Protein AF-A0A2K8P602-F1 (afdb_monomer_lite)

Secondary structure (DSSP, 8-state):
-PPPPPPPPPPPP---PPPPP------------GGG-SSSB---GGGT---B-----HHHHHHHHHTTS---HHHHHHHHHHHHHSTTGGGTT--

Organism: NCBI:txid58340

Structure (mmCIF, N/CA/C/O backbone):
data_AF-A0A2K8P602-F1
#
_entry.id   AF-A0A2K8P602-F1
#
loop_
_atom_site.group_PDB
_atom_site.id
_atom_site.type_symbol
_atom_site.label_atom_id
_atom_site.label_alt_id
_atom_site.label_comp_id
_atom_site.label_asym_id
_atom_site.label_entity_id
_atom_site.label_seq_id
_atom_site.pdbx_PDB_ins_code
_atom_site.Cartn_x
_atom_site.Cartn_y
_atom_site.Cartn_z
_atom_site.occupancy
_atom_site.B_iso_or_equiv
_atom_site.auth_seq_id
_atom_site.auth_comp_id
_atom_site.auth_asym_id
_atom_site.auth_atom_id
_atom_site.pdbx_PDB_model_num
ATOM 1 N N . MET A 1 1 ? -27.804 -16.269 60.936 1.00 58.19 1 MET A N 1
ATOM 2 C CA . MET A 1 1 ? -26.819 -15.262 60.486 1.00 58.19 1 MET A CA 1
ATOM 3 C C . MET A 1 1 ? -26.726 -15.354 58.967 1.00 58.19 1 MET A C 1
ATOM 5 O O . MET A 1 1 ? -26.292 -16.383 58.471 1.00 58.19 1 MET A O 1
ATOM 9 N N . ARG A 1 2 ? -27.264 -14.377 58.222 1.00 56.38 2 ARG A N 1
ATOM 10 C CA . ARG A 1 2 ? -27.201 -14.381 56.747 1.00 56.38 2 ARG A CA 1
ATOM 11 C C . ARG A 1 2 ? -25.874 -13.758 56.291 1.00 56.38 2 ARG A C 1
ATOM 13 O O . ARG A 1 2 ? -25.471 -12.766 56.895 1.00 56.38 2 ARG A O 1
ATOM 20 N N . PRO A 1 3 ? -25.203 -14.313 55.268 1.00 64.44 3 PRO A N 1
ATOM 21 C CA . PRO A 1 3 ? -23.964 -13.744 54.754 1.00 64.44 3 PRO A CA 1
ATOM 22 C C . PRO A 1 3 ? -24.227 -12.371 54.127 1.00 64.44 3 PRO A C 1
ATOM 24 O O . PRO A 1 3 ? -25.267 -12.151 53.502 1.00 64.44 3 PRO A O 1
ATOM 27 N N . ALA A 1 4 ? -23.285 -11.448 54.325 1.00 76.06 4 ALA A N 1
ATOM 28 C CA . ALA A 1 4 ? -23.347 -10.110 53.754 1.00 76.06 4 ALA A CA 1
ATOM 29 C C . ALA A 1 4 ? -23.270 -10.171 52.214 1.00 76.06 4 ALA A C 1
ATOM 31 O O . ALA A 1 4 ? -22.557 -11.021 51.671 1.00 76.06 4 ALA A O 1
ATOM 32 N N . PRO A 1 5 ? -23.994 -9.293 51.497 1.00 73.06 5 PRO A N 1
ATOM 33 C CA . PRO A 1 5 ? -23.966 -9.260 50.041 1.00 73.06 5 PRO A CA 1
ATOM 34 C C . PRO A 1 5 ? -22.569 -8.896 49.524 1.00 73.06 5 PRO A C 1
ATOM 36 O O . PRO A 1 5 ? -21.886 -8.035 50.081 1.00 73.06 5 PRO A O 1
ATOM 39 N N . ALA A 1 6 ? -22.152 -9.561 48.446 1.00 76.44 6 ALA A N 1
ATOM 40 C CA . ALA A 1 6 ? -20.863 -9.314 47.814 1.00 76.44 6 ALA A CA 1
ATOM 41 C C . ALA A 1 6 ? -20.797 -7.881 47.242 1.00 76.44 6 ALA A C 1
ATOM 43 O O . ALA A 1 6 ? -21.793 -7.398 46.692 1.00 76.44 6 ALA A O 1
ATOM 44 N N . PRO A 1 7 ? -19.642 -7.199 47.340 1.00 78.50 7 PRO A N 1
ATOM 45 C CA . PRO A 1 7 ? -19.495 -5.840 46.836 1.00 78.50 7 PRO A CA 1
ATOM 46 C C . PRO A 1 7 ? -19.644 -5.786 45.304 1.00 78.50 7 PRO A C 1
ATOM 48 O O . PRO A 1 7 ? -19.320 -6.757 44.610 1.00 78.50 7 PRO A O 1
ATOM 51 N N . PRO A 1 8 ? -20.103 -4.650 44.747 1.00 76.56 8 PRO A N 1
ATOM 52 C CA . PRO A 1 8 ? -20.261 -4.495 43.306 1.00 76.56 8 PRO A CA 1
ATOM 53 C C . PRO A 1 8 ? -18.908 -4.624 42.592 1.00 76.56 8 PRO A C 1
ATOM 55 O O . PRO A 1 8 ? -17.913 -4.008 42.981 1.00 76.56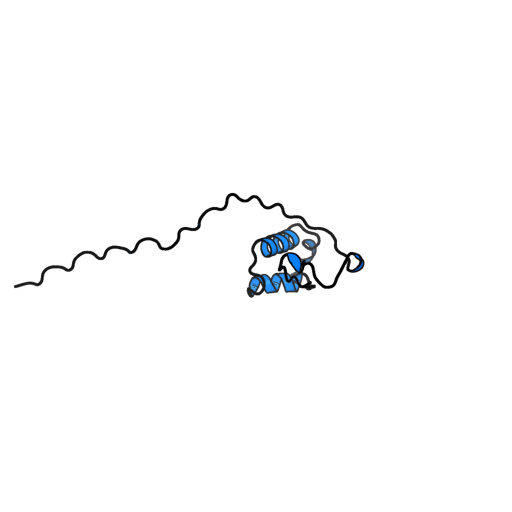 8 PRO A O 1
ATOM 58 N N . ARG A 1 9 ? -18.867 -5.420 41.515 1.00 80.25 9 ARG A N 1
ATOM 59 C CA . ARG A 1 9 ? -17.667 -5.577 40.681 1.00 80.25 9 ARG A CA 1
ATOM 60 C C . ARG A 1 9 ? -17.372 -4.256 39.963 1.00 80.25 9 ARG A C 1
ATOM 62 O O . ARG A 1 9 ? -18.190 -3.785 39.176 1.00 80.25 9 ARG A O 1
ATOM 69 N N . ARG A 1 10 ? -16.198 -3.663 40.210 1.00 79.75 10 ARG A N 1
ATOM 70 C CA . ARG A 1 10 ? -15.714 -2.506 39.440 1.00 79.75 10 ARG A CA 1
ATOM 71 C C . ARG A 1 10 ? -15.435 -2.943 38.003 1.00 79.75 10 ARG A C 1
ATOM 73 O O . ARG A 1 10 ? -14.735 -3.927 37.777 1.00 79.75 10 ARG A O 1
ATOM 80 N N . ARG A 1 11 ? -15.992 -2.211 37.038 1.00 70.06 11 ARG A N 1
ATOM 81 C CA . ARG A 1 11 ? -15.710 -2.408 35.613 1.00 70.06 11 ARG A CA 1
ATOM 82 C C . ARG A 1 11 ? -14.231 -2.065 35.360 1.00 70.06 11 ARG A C 1
ATOM 84 O O . ARG A 1 11 ? -13.794 -1.020 35.848 1.00 70.06 11 ARG A O 1
ATOM 91 N N . PRO A 1 12 ? -13.456 -2.908 34.655 1.00 72.81 12 PRO A N 1
ATOM 92 C CA . PRO A 1 12 ? -12.075 -2.575 34.320 1.00 72.81 12 PRO A CA 1
ATOM 93 C C . PRO A 1 1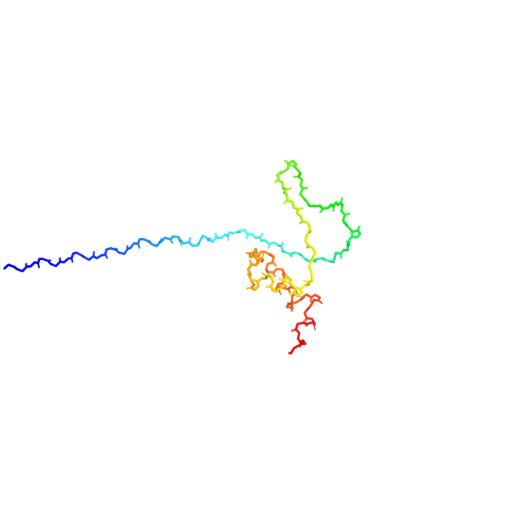2 ? -12.030 -1.324 33.423 1.00 72.81 12 PRO A C 1
ATOM 95 O O . PRO A 1 12 ? -12.974 -1.099 32.654 1.00 72.81 12 PRO A O 1
ATOM 98 N N . PRO A 1 13 ? -10.975 -0.495 33.527 1.00 69.00 13 PRO A N 1
ATOM 99 C CA . PRO A 1 13 ? -10.816 0.676 32.671 1.00 69.00 13 PRO A CA 1
ATOM 100 C C . PRO A 1 13 ? -10.746 0.249 31.194 1.00 69.00 13 PRO A C 1
ATOM 102 O O . PRO A 1 13 ? -10.233 -0.835 30.902 1.00 69.00 13 PRO A O 1
ATOM 105 N N . PRO A 1 14 ? -11.265 1.063 30.256 1.00 72.81 14 PRO A N 1
ATOM 106 C CA . PRO A 1 14 ? -11.172 0.760 28.833 1.00 72.81 14 PRO A CA 1
ATOM 107 C C . PRO A 1 14 ? -9.694 0.671 28.434 1.00 72.81 14 PRO A C 1
ATOM 109 O O . PRO A 1 14 ? -8.958 1.654 28.506 1.00 72.81 14 PRO A O 1
ATOM 112 N N . GLN A 1 15 ? -9.254 -0.523 28.046 1.00 68.62 15 GLN A N 1
ATOM 113 C CA . GLN A 1 15 ? -7.902 -0.749 27.548 1.00 68.62 15 GLN A CA 1
ATOM 114 C C . GLN A 1 15 ? -7.845 -0.274 26.091 1.00 68.62 15 GLN A C 1
ATOM 116 O O . GLN A 1 15 ? -8.427 -0.908 25.219 1.00 68.62 15 GLN A O 1
ATOM 121 N N . GLY A 1 16 ? -7.156 0.845 25.850 1.00 65.00 16 GLY A N 1
ATOM 122 C CA . GLY A 1 16 ? -6.770 1.306 24.512 1.00 65.00 16 GLY A CA 1
ATOM 123 C C . GLY A 1 16 ? -7.858 2.063 23.747 1.00 65.00 16 GLY A C 1
ATOM 124 O O . GLY A 1 16 ? -8.660 1.477 23.030 1.00 65.00 16 GLY A O 1
ATOM 125 N N . GLY A 1 17 ? -7.849 3.393 23.842 1.00 69.56 17 GLY A N 1
ATOM 126 C CA . GLY A 1 17 ? -8.541 4.242 22.870 1.00 69.56 17 GLY A CA 1
ATOM 127 C C . GLY A 1 17 ? -7.657 4.471 21.644 1.00 69.56 17 GLY A C 1
ATOM 128 O O . GLY A 1 17 ? -6.486 4.823 21.804 1.00 69.56 17 GLY A O 1
ATOM 129 N N . THR A 1 18 ? -8.205 4.306 20.437 1.00 74.19 18 THR A N 1
ATOM 130 C CA . THR A 1 18 ? -7.547 4.707 19.185 1.00 74.19 18 THR A CA 1
ATOM 131 C C . THR A 1 18 ? -7.164 6.182 19.273 1.00 74.19 18 THR A C 1
ATOM 133 O O . THR A 1 18 ? -8.018 7.043 19.486 1.00 74.19 18 THR A O 1
ATOM 136 N N . LYS A 1 19 ? -5.871 6.486 19.151 1.00 78.56 19 LYS A N 1
ATOM 137 C CA . LYS A 1 19 ? -5.395 7.869 19.096 1.00 78.56 19 LYS A CA 1
ATOM 138 C C . LYS A 1 19 ? -5.600 8.396 17.672 1.00 78.56 19 LYS A C 1
ATOM 140 O O . LYS A 1 19 ? -5.181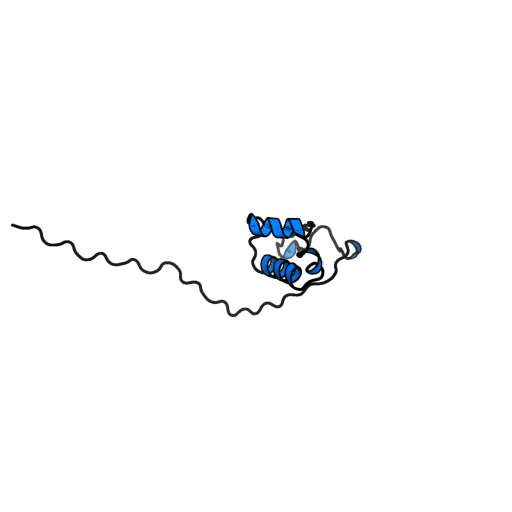 7.718 16.735 1.00 78.56 19 LYS A O 1
ATOM 145 N N . PRO A 1 20 ? -6.233 9.566 17.484 1.00 79.88 20 PRO A N 1
ATOM 146 C CA . PRO A 1 20 ? -6.301 10.180 16.168 1.00 79.88 20 PRO A CA 1
ATOM 147 C C . PRO A 1 20 ? -4.900 10.633 15.745 1.00 79.88 20 PRO A C 1
ATOM 149 O O . PRO A 1 20 ? -4.155 11.189 16.553 1.00 79.88 20 PRO A O 1
ATOM 152 N N . VAL A 1 21 ? -4.553 10.403 14.482 1.00 85.06 21 VAL A N 1
ATOM 153 C CA . VAL A 1 21 ? -3.349 10.962 13.854 1.00 85.06 21 VAL A CA 1
ATOM 154 C C . VAL A 1 21 ? -3.719 12.258 13.131 1.00 85.06 21 VAL A C 1
ATOM 156 O O . VAL A 1 21 ? -4.796 12.355 12.546 1.00 85.06 21 VAL A O 1
ATOM 159 N N . THR A 1 22 ? -2.853 13.270 13.190 1.00 92.25 22 THR A N 1
ATOM 160 C CA . THR A 1 22 ? -3.025 14.553 12.474 1.00 92.25 22 THR A CA 1
ATOM 161 C C . THR A 1 22 ? -2.228 14.617 11.170 1.00 92.25 22 THR A C 1
ATOM 163 O O . THR A 1 22 ? -2.276 15.624 10.462 1.00 92.25 22 THR A O 1
ATOM 166 N N . GLU A 1 23 ? -1.488 13.554 10.857 1.00 91.44 23 GLU A N 1
ATOM 167 C CA . GLU A 1 23 ? -0.678 13.444 9.652 1.00 91.44 23 GLU A CA 1
ATOM 168 C C . GLU A 1 23 ? -1.544 13.543 8.391 1.00 91.44 23 GLU A C 1
ATOM 170 O O . GLU A 1 23 ? -2.625 12.955 8.297 1.00 91.44 23 GLU A O 1
ATOM 175 N N . ARG A 1 24 ? -1.061 14.307 7.408 1.00 92.06 24 ARG A N 1
ATOM 176 C CA . ARG A 1 24 ? -1.697 14.444 6.097 1.00 92.06 24 ARG A CA 1
ATOM 177 C C . ARG A 1 24 ? -0.849 13.699 5.081 1.00 92.06 24 ARG A C 1
ATOM 179 O O . ARG A 1 24 ? 0.283 14.087 4.820 1.00 92.06 24 ARG A O 1
ATOM 186 N N . LEU A 1 25 ? -1.426 12.658 4.495 1.00 91.62 25 LEU A N 1
ATOM 187 C CA . LEU A 1 25 ? -0.806 11.886 3.426 1.00 91.62 25 LEU A CA 1
ATOM 188 C C . LEU A 1 25 ? -1.370 12.325 2.075 1.00 91.62 25 LEU A C 1
ATOM 190 O O . LEU A 1 25 ? -2.581 12.481 1.911 1.00 91.62 25 LEU A O 1
ATOM 194 N N . HIS A 1 26 ? -0.483 12.493 1.100 1.00 93.88 26 HIS A N 1
ATOM 195 C CA . HIS A 1 26 ? -0.842 12.747 -0.290 1.00 93.88 26 HIS A CA 1
ATOM 196 C C . HIS A 1 26 ? -0.455 11.533 -1.127 1.00 93.88 26 HIS A C 1
ATOM 198 O O . HIS A 1 26 ? 0.695 11.101 -1.109 1.00 93.88 26 HIS A O 1
ATOM 204 N N . PHE A 1 27 ? -1.420 10.984 -1.860 1.00 92.88 27 PHE A N 1
ATOM 205 C CA . PHE A 1 27 ? -1.222 9.792 -2.674 1.00 92.88 27 PHE A CA 1
ATOM 206 C C . PHE A 1 27 ? -1.174 10.144 -4.157 1.00 92.88 27 PHE A C 1
ATOM 208 O O . PHE A 1 27 ? -1.990 10.926 -4.647 1.00 92.88 27 PHE A O 1
ATOM 215 N N . TYR A 1 28 ? -0.255 9.506 -4.876 1.00 90.69 28 TYR A N 1
ATOM 216 C CA . TYR A 1 28 ? -0.057 9.697 -6.308 1.00 90.69 28 TYR A CA 1
ATOM 217 C C . TYR A 1 28 ? -0.021 8.341 -7.010 1.00 90.69 28 TYR A C 1
ATOM 219 O O . TYR A 1 28 ? 0.421 7.346 -6.442 1.00 90.69 28 TYR A O 1
ATOM 227 N N . ALA A 1 29 ? -0.492 8.309 -8.254 1.00 88.62 29 ALA A N 1
ATOM 228 C CA . ALA A 1 29 ? -0.413 7.143 -9.124 1.00 88.62 29 ALA A CA 1
ATOM 229 C C . ALA A 1 29 ? 0.155 7.581 -10.475 1.00 88.62 29 ALA A C 1
ATOM 231 O O . ALA A 1 29 ? -0.279 8.590 -11.033 1.00 88.62 29 ALA A O 1
ATOM 232 N N . ALA A 1 30 ? 1.107 6.817 -10.999 1.00 88.44 30 ALA A N 1
ATOM 233 C CA . ALA A 1 30 ? 1.776 7.100 -12.260 1.00 88.44 30 ALA A CA 1
ATOM 234 C C . ALA A 1 30 ? 1.889 5.826 -13.097 1.00 88.44 30 ALA A C 1
ATOM 236 O O . ALA A 1 30 ? 1.831 4.709 -12.579 1.00 88.44 30 ALA A O 1
ATOM 237 N N . ARG A 1 31 ? 2.052 5.996 -14.411 1.00 87.62 31 ARG A N 1
ATOM 238 C CA . ARG A 1 31 ? 2.400 4.874 -15.281 1.00 87.62 31 ARG A CA 1
ATOM 239 C C . ARG A 1 31 ? 3.843 4.479 -15.014 1.00 87.62 31 ARG A C 1
ATOM 241 O O . ARG A 1 31 ? 4.711 5.333 -14.878 1.00 87.62 31 ARG A O 1
ATOM 248 N N . TYR A 1 32 ? 4.067 3.180 -14.992 1.00 86.38 32 TYR A N 1
ATOM 249 C CA . TYR A 1 32 ? 5.361 2.582 -14.748 1.00 86.38 32 TYR A CA 1
ATOM 250 C C . TYR A 1 32 ? 5.743 1.687 -15.931 1.00 86.38 32 TYR A C 1
ATOM 252 O O . TYR A 1 32 ? 4.879 1.024 -16.510 1.00 86.38 32 TYR A O 1
ATOM 260 N N . THR A 1 33 ? 7.026 1.674 -16.291 1.00 87.38 33 THR A N 1
ATOM 261 C CA . THR A 1 33 ? 7.605 0.713 -17.235 1.00 87.38 33 THR A CA 1
ATOM 262 C C . THR A 1 33 ? 8.881 0.117 -16.632 1.00 87.38 33 THR A C 1
ATOM 264 O O . THR A 1 33 ? 9.620 0.836 -15.954 1.00 87.38 33 THR A O 1
ATOM 267 N N . PRO A 1 34 ? 9.201 -1.165 -16.898 1.00 85.62 34 PRO A N 1
ATOM 268 C CA . PRO A 1 34 ? 10.427 -1.788 -16.391 1.00 85.62 34 PRO A CA 1
ATOM 269 C C . PRO A 1 34 ? 11.713 -1.058 -16.795 1.00 85.62 34 PRO A C 1
ATOM 271 O O . PRO A 1 34 ? 12.683 -1.064 -16.046 1.00 85.62 34 PRO A O 1
ATOM 274 N N . ALA A 1 35 ? 11.704 -0.376 -17.945 1.00 87.50 35 ALA A N 1
ATOM 275 C CA . ALA A 1 35 ? 12.827 0.429 -18.425 1.00 87.50 35 ALA A CA 1
ATOM 276 C C . ALA A 1 35 ? 13.168 1.626 -17.516 1.00 87.50 35 ALA A C 1
ATOM 278 O O . ALA A 1 35 ? 14.264 2.163 -17.614 1.00 87.50 35 ALA A O 1
ATOM 279 N N . GLY A 1 36 ? 12.250 2.044 -16.638 1.00 82.50 36 GLY A N 1
ATOM 280 C CA . GLY A 1 36 ? 12.484 3.103 -15.656 1.00 82.50 36 GLY A CA 1
ATOM 281 C C . GLY A 1 36 ? 13.150 2.636 -14.355 1.00 82.50 36 GLY A C 1
ATOM 282 O O . GLY A 1 36 ? 13.243 3.430 -13.424 1.00 82.50 36 GLY A O 1
ATOM 283 N N . ARG A 1 37 ? 13.560 1.363 -14.236 1.00 83.12 37 ARG A N 1
ATOM 284 C CA . ARG A 1 37 ? 14.244 0.845 -13.036 1.00 83.12 37 ARG A CA 1
ATOM 285 C C . ARG A 1 37 ? 15.695 1.303 -12.960 1.00 83.12 37 ARG A C 1
ATOM 287 O O . ARG A 1 37 ? 16.412 1.256 -13.954 1.00 83.12 37 ARG A O 1
ATOM 294 N N . THR A 1 38 ? 16.141 1.629 -11.752 1.00 83.38 38 THR A N 1
ATOM 295 C CA . THR A 1 38 ? 17.544 1.940 -11.432 1.00 83.38 38 THR A CA 1
ATOM 296 C C . THR A 1 38 ? 18.273 0.792 -10.722 1.00 83.38 38 THR A C 1
ATOM 298 O O . THR A 1 38 ? 19.493 0.837 -10.613 1.00 83.38 38 THR A O 1
ATOM 301 N N . GLY A 1 39 ? 17.559 -0.249 -10.275 1.00 80.69 39 GLY A N 1
ATOM 302 C CA . GLY A 1 39 ? 18.121 -1.399 -9.561 1.00 80.69 39 GLY A CA 1
ATOM 303 C C . GLY A 1 39 ? 17.099 -2.517 -9.322 1.00 80.69 39 GLY A C 1
ATOM 304 O O . GLY A 1 39 ? 15.962 -2.444 -9.798 1.00 80.69 39 GLY A O 1
ATOM 305 N N . SER A 1 40 ? 17.516 -3.564 -8.604 1.00 78.94 40 SER A N 1
ATOM 306 C CA . SER A 1 40 ? 16.673 -4.712 -8.218 1.00 78.94 40 SER A CA 1
ATOM 307 C C . SER A 1 40 ? 15.790 -4.456 -6.992 1.00 78.94 40 SER A C 1
ATOM 309 O O . SER A 1 40 ? 14.823 -5.185 -6.790 1.00 78.94 40 SER A O 1
ATOM 311 N N . GLY A 1 41 ? 16.106 -3.424 -6.208 1.00 82.19 41 GLY A N 1
ATOM 312 C CA . GLY A 1 41 ? 15.387 -2.999 -5.008 1.00 82.1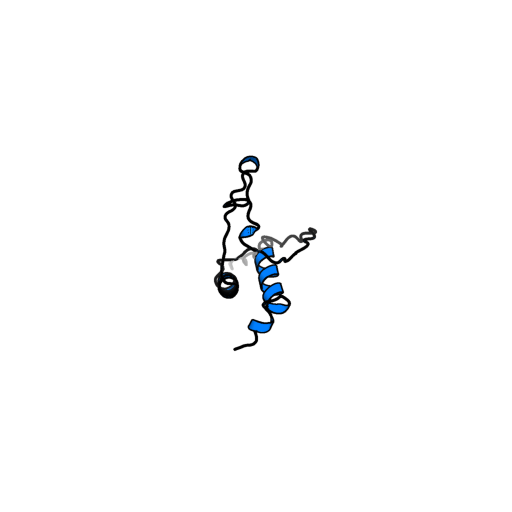9 41 GLY A CA 1
ATOM 313 C C . GLY A 1 41 ? 15.208 -1.481 -4.967 1.00 82.19 41 GLY A C 1
ATOM 314 O O . GLY A 1 41 ? 15.561 -0.782 -5.922 1.00 82.19 41 GLY A O 1
ATOM 315 N N . GLY A 1 42 ? 14.635 -0.979 -3.874 1.00 78.88 42 GLY A N 1
ATOM 316 C CA . GLY A 1 42 ? 14.383 0.456 -3.675 1.00 78.88 42 GLY A CA 1
ATOM 317 C C . GLY A 1 42 ? 15.060 1.088 -2.458 1.00 78.88 42 GLY A C 1
ATOM 318 O O . GLY A 1 42 ? 15.010 2.308 -2.337 1.00 78.88 42 GLY A O 1
ATOM 319 N N . GLY A 1 43 ? 15.645 0.283 -1.570 1.00 79.56 43 GLY A N 1
ATOM 320 C CA . GLY A 1 43 ? 16.214 0.745 -0.306 1.00 79.56 43 GLY A CA 1
ATOM 321 C C . GLY A 1 43 ? 17.675 1.168 -0.433 1.00 79.56 43 GLY A C 1
ATOM 322 O O . GLY A 1 43 ? 18.388 0.724 -1.338 1.00 79.56 43 GLY A O 1
ATOM 323 N N . LEU A 1 44 ? 18.113 2.033 0.478 1.00 78.38 44 LEU A N 1
ATOM 324 C CA . LEU A 1 44 ? 19.520 2.373 0.670 1.00 78.38 44 LEU A CA 1
ATOM 325 C C . LEU A 1 44 ? 20.063 1.564 1.850 1.00 78.38 44 LEU A C 1
ATOM 327 O O . LEU A 1 44 ? 19.530 1.646 2.956 1.00 78.38 44 LEU A O 1
ATOM 331 N N . GLU A 1 45 ? 21.149 0.815 1.630 1.00 78.06 45 GLU A N 1
ATOM 332 C CA . GLU A 1 45 ? 21.789 0.021 2.691 1.00 78.06 45 GLU A CA 1
ATOM 333 C C . GLU A 1 45 ? 22.206 0.893 3.888 1.00 78.06 45 GLU A C 1
ATOM 335 O O . GLU A 1 45 ? 22.093 0.464 5.035 1.00 78.06 45 GLU A O 1
ATOM 340 N N . GLU A 1 46 ? 22.631 2.136 3.629 1.00 81.56 46 GLU A N 1
ATOM 341 C CA . GLU A 1 46 ? 23.045 3.098 4.660 1.00 81.56 46 GLU A CA 1
ATOM 342 C C . GLU A 1 46 ? 21.892 3.530 5.584 1.00 81.56 46 GLU A C 1
ATOM 344 O O . GLU A 1 46 ? 22.127 3.798 6.762 1.00 81.56 46 GLU A O 1
ATOM 349 N N . ASP A 1 47 ? 20.652 3.525 5.084 1.00 83.56 47 ASP A N 1
ATOM 350 C CA . ASP A 1 47 ? 19.447 3.877 5.848 1.00 83.56 47 ASP A CA 1
ATOM 351 C C . ASP A 1 47 ? 18.809 2.652 6.534 1.00 83.56 47 ASP A C 1
ATOM 353 O O . ASP A 1 47 ? 17.818 2.776 7.258 1.00 83.56 47 ASP A O 1
ATOM 357 N N . GLY A 1 48 ? 19.377 1.456 6.330 1.00 83.44 48 GLY A N 1
ATOM 358 C CA . GLY A 1 48 ? 18.836 0.200 6.851 1.00 83.44 48 GLY A CA 1
ATOM 359 C C . GLY A 1 48 ? 17.508 -0.210 6.206 1.00 83.44 48 GLY A C 1
ATOM 360 O O . GLY A 1 48 ? 16.749 -0.974 6.806 1.00 83.44 48 GLY A O 1
ATOM 361 N N . GLU A 1 49 ? 17.207 0.304 5.010 1.00 83.06 49 GLU A N 1
ATOM 362 C CA . GLU A 1 49 ? 15.997 -0.033 4.264 1.00 83.06 49 GLU A CA 1
ATOM 363 C C . GLU A 1 49 ? 16.232 -1.251 3.364 1.00 83.06 49 GLU A C 1
ATOM 365 O O . GLU A 1 49 ? 17.003 -1.196 2.407 1.00 83.06 49 GLU A O 1
ATOM 370 N N . ASP A 1 50 ? 15.517 -2.341 3.638 1.00 84.19 50 ASP A N 1
ATOM 371 C CA . ASP A 1 50 ? 15.470 -3.528 2.782 1.00 84.19 50 ASP A CA 1
ATOM 372 C C . ASP A 1 50 ? 14.142 -3.538 2.011 1.00 84.19 50 ASP A C 1
ATOM 374 O O . ASP A 1 50 ? 13.070 -3.762 2.584 1.00 84.19 50 ASP A O 1
ATOM 378 N N . ILE A 1 51 ? 14.193 -3.183 0.723 1.00 86.12 51 ILE A N 1
ATOM 379 C CA . ILE A 1 51 ? 13.002 -2.996 -0.116 1.00 86.12 51 ILE A CA 1
ATOM 380 C C . ILE A 1 51 ? 13.119 -3.824 -1.388 1.00 86.12 51 ILE A C 1
ATOM 382 O O . ILE A 1 51 ? 13.829 -3.453 -2.329 1.00 86.12 51 ILE A O 1
ATOM 386 N N . ASP A 1 52 ? 12.299 -4.866 -1.449 1.00 86.88 52 ASP A N 1
ATOM 387 C CA . ASP A 1 52 ? 12.096 -5.693 -2.631 1.00 86.88 52 ASP A CA 1
ATOM 388 C C . ASP A 1 52 ? 11.028 -5.130 -3.574 1.00 86.88 52 ASP A C 1
ATOM 390 O O . ASP A 1 52 ? 10.015 -4.55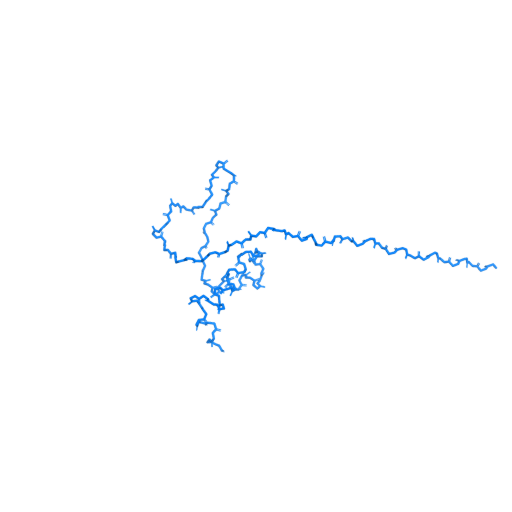1 -3.166 1.00 86.88 52 ASP A O 1
ATOM 394 N N . ILE A 1 53 ? 11.214 -5.377 -4.872 1.00 87.62 53 ILE A N 1
ATOM 395 C CA . ILE A 1 53 ? 10.224 -5.043 -5.896 1.00 87.62 53 ILE A CA 1
ATOM 396 C C . ILE A 1 53 ? 9.291 -6.235 -6.127 1.00 87.62 53 ILE A C 1
ATOM 398 O O . ILE A 1 53 ? 9.717 -7.310 -6.547 1.00 87.62 53 ILE A O 1
ATOM 402 N N . LEU A 1 54 ? 7.986 -6.016 -5.943 1.00 88.81 54 LEU A N 1
ATOM 403 C CA . LEU A 1 54 ? 6.948 -7.013 -6.197 1.00 88.81 54 LEU A CA 1
ATOM 404 C C . LEU A 1 54 ? 6.041 -6.590 -7.362 1.00 88.81 54 LEU A C 1
ATOM 406 O O . LEU A 1 54 ? 5.223 -5.682 -7.229 1.00 88.81 54 LEU A O 1
ATOM 410 N N . GLU A 1 55 ? 6.131 -7.292 -8.493 1.00 90.94 55 GLU A N 1
ATOM 411 C CA . GLU A 1 55 ? 5.191 -7.147 -9.611 1.00 90.94 55 GLU A CA 1
ATOM 412 C C . GLU A 1 55 ? 4.083 -8.201 -9.523 1.00 90.94 55 GLU A C 1
ATOM 414 O O . GLU A 1 55 ? 4.352 -9.403 -9.481 1.00 90.94 55 GLU A O 1
ATOM 419 N N . ARG A 1 56 ? 2.819 -7.765 -9.507 1.00 91.56 56 ARG A N 1
ATOM 420 C CA . ARG A 1 56 ? 1.649 -8.654 -9.500 1.00 91.56 56 ARG A CA 1
ATOM 421 C C . ARG A 1 56 ? 0.584 -8.165 -10.476 1.00 91.56 56 ARG A C 1
ATOM 423 O O . ARG A 1 56 ? 0.420 -6.951 -10.626 1.00 91.56 56 ARG A O 1
ATOM 430 N N . PRO A 1 57 ? -0.188 -9.079 -11.090 1.00 93.94 57 PRO A N 1
ATOM 431 C CA . PRO A 1 57 ? -1.428 -8.710 -11.755 1.00 93.94 57 PRO A CA 1
ATOM 432 C C . PRO A 1 57 ? -2.338 -7.920 -10.808 1.00 93.94 57 PRO A C 1
ATOM 434 O O . PRO A 1 57 ? -2.438 -8.223 -9.618 1.00 93.94 57 PRO A O 1
ATOM 437 N N . PHE A 1 58 ? -3.029 -6.910 -11.338 1.00 93.50 58 PHE A N 1
ATOM 438 C CA . PHE A 1 58 ? -3.868 -6.022 -10.527 1.00 93.50 58 PHE A CA 1
ATOM 439 C C . PHE A 1 58 ? -4.979 -6.778 -9.774 1.00 93.50 58 PHE A C 1
ATOM 441 O O . PHE A 1 58 ? -5.246 -6.500 -8.606 1.00 93.50 58 PHE A O 1
ATOM 448 N N . THR A 1 59 ? -5.593 -7.774 -10.417 1.00 95.00 59 THR A N 1
ATOM 449 C CA . THR A 1 59 ? -6.624 -8.634 -9.812 1.00 95.00 59 THR A CA 1
ATOM 450 C C . THR A 1 59 ? -6.088 -9.451 -8.641 1.00 95.00 59 THR A C 1
ATOM 452 O O . THR A 1 59 ? -6.775 -9.594 -7.631 1.00 95.00 59 THR A O 1
ATOM 455 N N . ASP A 1 60 ? -4.848 -9.930 -8.739 1.00 96.81 60 ASP A N 1
ATOM 456 C CA . ASP A 1 60 ? -4.206 -10.715 -7.684 1.00 96.81 60 ASP A CA 1
ATOM 457 C C . ASP A 1 60 ? -3.909 -9.832 -6.474 1.00 96.81 60 ASP A C 1
ATOM 459 O O . ASP A 1 60 ? -4.176 -10.230 -5.343 1.00 96.81 60 ASP A O 1
ATOM 463 N N . ALA A 1 61 ? -3.442 -8.600 -6.700 1.00 96.56 61 ALA A N 1
ATOM 464 C CA . ALA A 1 61 ? -3.250 -7.624 -5.630 1.00 96.56 61 ALA A CA 1
ATOM 465 C C . ALA A 1 61 ? -4.570 -7.309 -4.894 1.00 96.56 61 ALA A C 1
ATOM 467 O O . ALA A 1 61 ? -4.586 -7.223 -3.668 1.00 96.56 61 ALA A O 1
ATOM 468 N N . LEU A 1 62 ? -5.700 -7.208 -5.607 1.00 96.38 62 LEU A N 1
ATOM 469 C CA . LEU A 1 62 ? -7.017 -7.053 -4.971 1.00 96.38 62 LEU A CA 1
ATOM 470 C C . LEU A 1 62 ? -7.435 -8.295 -4.166 1.00 96.38 62 LEU A C 1
ATOM 472 O O . LEU A 1 62 ? -8.034 -8.153 -3.097 1.00 96.38 62 LEU A O 1
ATOM 476 N N . ALA A 1 63 ? -7.118 -9.503 -4.638 1.00 97.38 63 ALA A N 1
ATOM 477 C CA . ALA A 1 63 ? -7.352 -10.732 -3.880 1.00 97.38 63 ALA A CA 1
ATOM 478 C C . ALA A 1 63 ? -6.485 -10.792 -2.608 1.00 97.38 63 ALA A C 1
ATOM 480 O O . ALA A 1 63 ? -6.991 -11.156 -1.549 1.00 97.38 63 ALA A O 1
ATOM 481 N N . MET A 1 64 ? -5.230 -10.335 -2.686 1.00 98.00 64 MET A N 1
ATOM 482 C CA . MET A 1 64 ? -4.308 -10.254 -1.547 1.00 98.00 64 MET A CA 1
ATOM 483 C C . MET A 1 64 ? -4.788 -9.303 -0.440 1.00 98.00 64 MET A C 1
ATOM 485 O O . MET A 1 64 ? -4.459 -9.501 0.726 1.00 98.00 64 MET A O 1
ATOM 489 N N . ILE A 1 65 ? -5.587 -8.280 -0.766 1.00 97.69 65 ILE A N 1
ATOM 490 C CA . ILE A 1 65 ? -6.254 -7.456 0.258 1.00 97.69 65 ILE A CA 1
ATOM 491 C C . ILE A 1 65 ? -7.298 -8.289 1.013 1.00 97.69 65 ILE A C 1
ATOM 493 O O . ILE A 1 65 ? -7.400 -8.204 2.233 1.00 97.69 65 ILE A O 1
ATOM 497 N N . ARG A 1 66 ? -8.089 -9.098 0.295 1.00 96.44 66 ARG A N 1
ATOM 498 C CA . ARG A 1 66 ? -9.187 -9.885 0.883 1.00 96.44 66 ARG A CA 1
ATOM 499 C C . ARG A 1 66 ? -8.684 -11.008 1.783 1.00 96.44 66 ARG A C 1
ATOM 501 O O . ARG A 1 66 ? -9.319 -11.292 2.792 1.00 96.44 66 ARG A O 1
ATOM 508 N N . ASP A 1 67 ? -7.575 -11.642 1.410 1.00 97.06 67 ASP A N 1
ATOM 509 C CA . ASP A 1 67 ? -6.966 -12.726 2.190 1.00 97.06 67 ASP A CA 1
ATOM 510 C C . ASP A 1 67 ? -5.950 -12.245 3.244 1.00 97.06 67 ASP A C 1
ATOM 512 O O . ASP A 1 67 ? -5.434 -13.053 4.014 1.00 97.06 67 ASP A O 1
ATOM 516 N N . GLY A 1 68 ? -5.701 -10.934 3.320 1.00 97.19 68 GLY A N 1
ATOM 517 C CA . GLY A 1 68 ? -4.867 -10.311 4.346 1.00 97.19 68 GLY A CA 1
ATOM 518 C C . GLY A 1 68 ? -3.365 -10.300 4.051 1.00 97.19 68 GLY A C 1
ATOM 519 O O . GLY A 1 68 ? -2.607 -9.782 4.869 1.00 97.19 68 GLY A O 1
ATOM 520 N N . ARG A 1 69 ? -2.908 -10.802 2.894 1.00 97.38 69 ARG A N 1
ATOM 521 C CA . ARG A 1 69 ? -1.499 -10.673 2.470 1.00 97.38 69 ARG A CA 1
ATOM 522 C C . ARG A 1 69 ? -1.081 -9.221 2.217 1.00 97.38 69 ARG A C 1
ATOM 524 O O . ARG A 1 69 ? 0.096 -8.902 2.345 1.00 97.38 69 ARG A O 1
ATOM 531 N N . ILE A 1 70 ? -2.027 -8.341 1.883 1.00 97.62 70 ILE A N 1
ATOM 532 C CA . ILE A 1 70 ? -1.848 -6.884 1.905 1.00 97.62 70 ILE A CA 1
ATOM 533 C C . ILE A 1 70 ? -2.712 -6.318 3.033 1.00 97.62 70 ILE A C 1
ATOM 535 O O . ILE A 1 70 ? -3.931 -6.237 2.905 1.00 97.62 70 ILE A O 1
ATOM 539 N N . ALA A 1 71 ? -2.063 -5.895 4.119 1.00 97.50 71 ALA A N 1
ATOM 540 C CA . ALA A 1 71 ? -2.707 -5.300 5.295 1.00 97.50 71 ALA A CA 1
ATOM 541 C C . ALA A 1 71 ? -2.285 -3.836 5.549 1.00 97.50 71 ALA A C 1
ATOM 543 O O . ALA A 1 71 ? -2.683 -3.232 6.544 1.00 97.50 71 ALA A O 1
ATOM 544 N N . ASP A 1 72 ? -1.482 -3.255 4.655 1.00 96.12 72 ASP A N 1
ATOM 545 C CA . ASP A 1 72 ? -1.012 -1.872 4.749 1.00 96.12 72 ASP A CA 1
ATOM 546 C C . ASP A 1 72 ? -2.052 -0.875 4.203 1.00 96.12 72 ASP A C 1
ATOM 548 O O . ASP A 1 72 ? -2.527 -0.989 3.070 1.00 96.12 72 ASP A O 1
ATOM 552 N N . GLY A 1 73 ? -2.387 0.137 5.008 1.00 95.19 73 GLY A N 1
ATOM 553 C CA . GLY A 1 73 ? -3.487 1.062 4.728 1.00 95.19 73 GLY A CA 1
ATOM 554 C C . GLY A 1 73 ? -3.298 1.891 3.456 1.00 95.19 73 GLY A C 1
ATOM 555 O O . GLY A 1 73 ? -4.218 1.967 2.640 1.00 95.19 73 GLY A O 1
ATOM 556 N N . LYS A 1 74 ? -2.109 2.475 3.242 1.00 94.88 74 LYS A N 1
ATOM 557 C CA . LYS A 1 74 ? -1.831 3.288 2.039 1.00 94.88 74 LYS A CA 1
ATOM 558 C C . LYS A 1 74 ? -1.933 2.449 0.763 1.00 94.88 74 LYS A C 1
ATOM 560 O O . LYS A 1 74 ? -2.500 2.906 -0.231 1.00 94.88 74 LYS A O 1
ATOM 565 N N . THR A 1 75 ? -1.454 1.206 0.812 1.00 95.75 75 THR A N 1
ATOM 566 C CA . THR A 1 75 ? -1.514 0.270 -0.316 1.00 95.75 75 THR A CA 1
ATOM 567 C C . THR A 1 75 ? -2.956 -0.120 -0.634 1.00 95.75 75 THR A C 1
ATOM 569 O O . THR A 1 75 ? -3.375 -0.035 -1.791 1.00 95.75 75 THR A O 1
ATOM 572 N N . ILE A 1 76 ? -3.750 -0.467 0.387 1.00 97.00 76 ILE A N 1
ATOM 573 C CA . ILE A 1 76 ? -5.178 -0.791 0.230 1.00 97.00 76 ILE A CA 1
ATOM 574 C C . ILE A 1 76 ? -5.935 0.389 -0.393 1.00 97.00 76 ILE A C 1
ATOM 576 O O . ILE A 1 76 ? -6.653 0.205 -1.378 1.00 97.00 76 ILE A O 1
ATOM 580 N N . MET A 1 77 ? -5.740 1.604 0.133 1.00 95.81 77 MET A N 1
ATOM 581 C CA . MET A 1 77 ? -6.402 2.816 -0.362 1.00 95.81 77 MET A CA 1
ATOM 582 C C . MET A 1 77 ? -6.085 3.085 -1.838 1.00 95.81 77 MET A C 1
ATOM 584 O O . MET A 1 77 ? -6.991 3.367 -2.624 1.00 95.81 77 MET A O 1
ATOM 588 N N . LEU A 1 78 ? -4.815 2.969 -2.239 1.00 95.25 78 LEU A N 1
ATOM 589 C CA . LEU A 1 78 ? -4.393 3.196 -3.622 1.00 95.25 78 LEU A CA 1
ATOM 590 C C . LEU A 1 78 ? -4.949 2.144 -4.589 1.00 95.25 78 LEU A C 1
ATOM 592 O O . LEU A 1 78 ? -5.444 2.507 -5.661 1.00 95.25 78 LEU A O 1
ATOM 596 N N . LEU A 1 79 ? -4.923 0.860 -4.221 1.00 94.88 79 LEU A N 1
ATOM 597 C CA . LEU A 1 79 ? -5.473 -0.217 -5.050 1.00 94.88 79 LEU A CA 1
ATOM 598 C C . LEU A 1 79 ? -6.991 -0.069 -5.223 1.00 94.88 79 LEU A C 1
ATOM 600 O O . LEU A 1 79 ? -7.489 -0.121 -6.349 1.00 94.88 79 LEU A O 1
ATOM 604 N N . GLN A 1 80 ? -7.719 0.217 -4.140 1.00 95.25 80 GLN A N 1
ATOM 605 C CA . GLN A 1 80 ? -9.165 0.451 -4.185 1.00 95.25 80 GLN A CA 1
ATOM 606 C C . GLN A 1 80 ? -9.526 1.695 -5.007 1.00 95.25 80 GLN A C 1
ATOM 608 O O . GLN A 1 80 ? -10.375 1.620 -5.894 1.00 95.25 80 GLN A O 1
ATOM 613 N N . ARG A 1 81 ? -8.839 2.828 -4.794 1.00 95.12 81 ARG A N 1
ATOM 614 C CA . ARG A 1 81 ? -9.030 4.047 -5.601 1.00 95.12 81 ARG A CA 1
ATOM 615 C C . ARG A 1 81 ? -8.807 3.776 -7.084 1.00 95.12 81 ARG A C 1
ATOM 617 O O . ARG A 1 81 ? -9.527 4.308 -7.926 1.00 95.12 81 ARG A O 1
ATOM 624 N N . THR A 1 82 ? -7.813 2.959 -7.416 1.00 92.69 82 THR A N 1
ATOM 625 C CA . THR A 1 82 ? -7.486 2.631 -8.807 1.00 92.69 82 THR A CA 1
ATOM 626 C C . THR A 1 82 ? -8.531 1.702 -9.437 1.00 92.69 82 THR A C 1
ATOM 628 O O . THR A 1 82 ? -8.858 1.883 -10.608 1.00 92.69 82 THR A O 1
ATOM 631 N N . ALA A 1 83 ? -9.113 0.777 -8.667 1.00 93.06 83 ALA A N 1
ATOM 632 C CA . ALA A 1 83 ? -10.224 -0.062 -9.120 1.00 93.06 83 ALA A CA 1
ATOM 633 C C . ALA A 1 83 ? -11.516 0.739 -9.352 1.00 93.06 83 ALA A C 1
ATOM 635 O O . ALA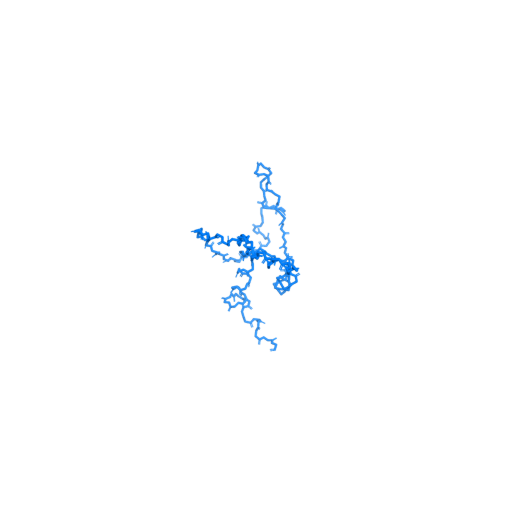 A 1 83 ? -12.281 0.409 -10.245 1.00 93.06 83 ALA A O 1
ATOM 636 N N . LEU A 1 84 ? -11.763 1.787 -8.562 1.00 92.81 84 LEU A N 1
ATOM 637 C CA . LEU A 1 84 ? -13.001 2.573 -8.642 1.00 92.81 84 LEU A CA 1
ATOM 638 C C . LEU A 1 84 ? -12.925 3.731 -9.645 1.00 92.81 84 LEU A C 1
ATOM 640 O O . LEU A 1 84 ? -13.910 4.050 -10.306 1.00 92.81 84 LEU A O 1
ATOM 644 N N . HIS A 1 85 ? -11.769 4.389 -9.742 1.00 90.69 85 HIS A N 1
ATOM 645 C CA . HIS A 1 85 ? -11.615 5.658 -10.468 1.00 90.69 85 HIS A CA 1
ATOM 646 C C . HIS A 1 85 ? -10.355 5.718 -11.338 1.00 90.69 85 HIS A C 1
ATOM 648 O O . HIS A 1 85 ? -10.046 6.754 -11.926 1.00 90.69 85 HIS A O 1
ATOM 654 N N . GLY A 1 86 ? -9.569 4.646 -11.359 1.00 85.06 86 GLY A N 1
ATOM 655 C CA . GLY A 1 86 ? -8.321 4.576 -12.101 1.00 85.06 86 GLY A CA 1
ATOM 656 C C . GLY A 1 86 ? -8.468 3.898 -13.463 1.00 85.06 86 GLY A C 1
ATOM 657 O O . GLY A 1 86 ? -9.567 3.535 -13.881 1.00 85.06 86 GLY A O 1
ATOM 658 N N . PRO A 1 87 ? -7.337 3.665 -14.148 1.00 82.56 87 PRO A N 1
ATOM 659 C CA . PRO A 1 87 ? -7.309 3.026 -15.465 1.00 82.56 87 PRO A CA 1
ATOM 660 C C . PRO A 1 87 ? -7.878 1.597 -15.485 1.00 82.56 87 PRO A C 1
ATOM 662 O O . PRO A 1 87 ? -8.139 1.073 -16.561 1.00 82.56 87 PRO A O 1
ATOM 665 N N . PHE A 1 88 ? -8.091 0.973 -14.322 1.00 81.88 88 PHE A N 1
ATOM 666 C CA . PHE A 1 88 ? -8.661 -0.371 -14.198 1.00 81.88 88 PHE A CA 1
ATOM 667 C C . PHE A 1 88 ? -10.169 -0.380 -13.892 1.00 81.88 88 PHE A C 1
ATOM 669 O O . PHE A 1 88 ? -10.761 -1.453 -13.800 1.00 81.88 88 PHE A O 1
ATOM 676 N N . ALA A 1 89 ? -10.813 0.788 -13.770 1.00 77.19 89 ALA A N 1
ATOM 677 C CA . ALA A 1 89 ? -12.232 0.881 -13.419 1.00 77.19 89 ALA A CA 1
ATOM 678 C C . ALA A 1 89 ? -13.175 0.305 -14.487 1.00 77.19 89 ALA A C 1
ATOM 680 O O . ALA A 1 89 ? -14.207 -0.270 -14.154 1.00 77.19 89 ALA A O 1
ATOM 681 N N . ALA A 1 90 ? -12.794 0.373 -15.767 1.00 63.75 90 ALA A N 1
ATOM 682 C CA . ALA A 1 90 ? -13.584 -0.196 -16.861 1.00 63.75 90 ALA A CA 1
ATOM 683 C C . ALA A 1 90 ? -13.608 -1.741 -16.868 1.00 63.75 90 ALA A C 1
ATOM 685 O O . ALA A 1 90 ? -14.501 -2.333 -17.465 1.00 63.75 90 ALA A O 1
ATOM 686 N N . THR A 1 91 ? -12.667 -2.400 -16.183 1.00 57.53 91 THR A N 1
ATOM 687 C CA . THR A 1 91 ? -12.582 -3.871 -16.114 1.00 57.53 91 THR A CA 1
ATOM 688 C C . THR A 1 91 ? -13.375 -4.452 -14.937 1.00 57.53 91 THR A C 1
ATOM 690 O O . THR A 1 91 ? -13.692 -5.636 -14.933 1.00 57.53 91 THR A O 1
ATOM 693 N N . ALA A 1 92 ? -13.739 -3.636 -13.943 1.00 54.00 92 ALA A N 1
ATOM 694 C CA . ALA A 1 92 ? -14.407 -4.101 -12.724 1.00 54.00 92 ALA A CA 1
ATOM 695 C C . ALA A 1 92 ? -15.929 -4.329 -12.877 1.00 54.00 92 ALA A C 1
ATOM 697 O O . ALA A 1 92 ? -16.549 -4.867 -11.964 1.00 54.00 92 ALA A O 1
ATOM 698 N N . GLY A 1 93 ? -16.525 -3.925 -14.007 1.00 45.56 93 GLY A N 1
ATOM 699 C CA . GLY A 1 93 ? -17.962 -4.056 -14.295 1.00 45.56 93 GLY A CA 1
ATOM 700 C C . GLY A 1 93 ? -18.352 -5.229 -15.203 1.00 45.56 93 GLY A C 1
ATOM 701 O O . GLY A 1 93 ? -19.509 -5.314 -15.598 1.00 45.56 93 GLY A O 1
ATOM 702 N N . ALA A 1 94 ? -17.412 -6.103 -15.570 1.00 43.84 94 ALA A N 1
ATOM 703 C CA . ALA A 1 94 ? -17.671 -7.273 -16.409 1.00 43.84 94 ALA A CA 1
ATOM 704 C C . ALA A 1 94 ? -17.761 -8.553 -15.559 1.00 43.84 94 ALA A C 1
ATOM 706 O O . ALA A 1 94 ? -16.897 -9.420 -15.651 1.00 43.84 94 ALA A O 1
ATOM 707 N N . HIS A 1 95 ? -18.789 -8.645 -14.715 1.00 40.81 95 HIS A N 1
ATOM 708 C CA . HIS A 1 95 ? -19.258 -9.888 -14.097 1.00 40.81 95 HIS A CA 1
ATOM 709 C C . HIS A 1 95 ? -20.771 -9.833 -13.914 1.00 40.81 95 HIS A C 1
ATOM 711 O O . HIS A 1 95 ? -21.260 -8.783 -13.440 1.00 40.81 95 HIS A O 1
#

Radius of gyration: 24.05 Å; chains: 1; bounding box: 50×30×79 Å

InterPro domains:
  IPR015797 NUDIX hydrolase-like domain superfamily [SSF55811] (21-86)

Sequence (95 aa):
MRPAPAPPRRRPPPQGGTKPVTERLHFYAARYTPAGRTGSGGGLEEDGEDIDILERPFTDALAMIRDGRIADGKTIMLLQRTALHGPFAATAGAH

pLDDT: mean 83.58, std 12.84, range [40.81, 98.0]

Foldseek 3Di:
DDDDDDDDDDDDDDDDDDDDDPDDDDDDDDDDDPVPDPDQADDDVVVVDDGGDDDDDLVVLVVCVVVVVDPDDSSNVVSVCCCCPNPNVVVNPPD